Protein AF-E9GNU5-F1 (afdb_monomer_lite)

Secondary structure (DSSP, 8-state):
--HHHHHHHHHHHHHHHH-B-HHHHHHHHHHTTT-HHHHHHHHHHHHHTT-S-GGGB-

pLDDT: mean 91.31, std 7.33, range [55.19, 96.81]

Radius of gyration: 10.9 Å; chains: 1; bounding box: 21×20×32 Å

Foldseek 3Di:
DPVVVVLVVQLVVQCVVLQFHSVVSSVLCVVQVNDSVSSVVVSVVCVVVVVDDPNRHD

Sequence (58 aa):
MNPELQQQQMIATFSEQSGMDSRWSFKCLEDCGWDYDRAAYVFTELKGTFKIPLAAFI

InterPro domains:
  IPR005637 TAP C-terminal (TAP-C) domain [PF03943] (9-57)
  IPR005637 TAP C-terminal (TAP-C) domain [PS51281] (5-58)
  IPR005637 TAP C-terminal (TAP-C) domain [SM00804] (1-58)
  IPR005637 TAP C-terminal (TAP-C) domain [cd14342] (7-57)
  IPR009060 UBA-like superfamily [SSF46934] (4-57)
  IPR030217 Nuclear RNA export factor [PTHR10662] (6-57)

Structure (mmCIF, N/CA/C/O backbone):
data_AF-E9GNU5-F1
#
_entry.id   AF-E9GNU5-F1
#
loop_
_atom_site.group_PDB
_atom_site.id
_atom_site.type_symbol
_atom_site.label_atom_id
_atom_site.label_alt_id
_atom_site.label_comp_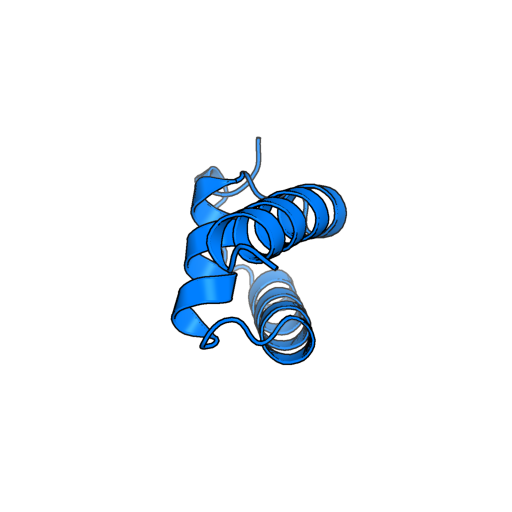id
_atom_site.label_asym_id
_atom_site.label_entity_id
_atom_site.label_seq_id
_atom_site.pdbx_PDB_ins_code
_atom_site.Cartn_x
_atom_site.Cartn_y
_atom_site.Cartn_z
_atom_site.occupancy
_atom_site.B_iso_or_equiv
_atom_site.auth_seq_id
_atom_site.auth_comp_id
_atom_site.auth_asym_id
_atom_site.auth_atom_id
_atom_site.pdbx_PDB_model_num
ATOM 1 N N . MET A 1 1 ? -15.501 1.201 19.426 1.00 55.19 1 MET A N 1
ATOM 2 C CA . MET A 1 1 ? -14.428 1.791 18.595 1.00 55.19 1 MET A CA 1
ATOM 3 C C . MET A 1 1 ? -15.095 2.575 17.482 1.00 55.19 1 MET A C 1
ATOM 5 O O . MET A 1 1 ? -16.081 2.075 16.959 1.00 55.19 1 MET A O 1
ATOM 9 N N . ASN A 1 2 ? -14.631 3.791 17.183 1.00 75.06 2 ASN A N 1
ATOM 10 C CA . ASN A 1 2 ? -15.105 4.535 16.014 1.00 75.06 2 ASN A CA 1
ATOM 11 C C . ASN A 1 2 ? -14.459 3.905 14.760 1.00 75.06 2 ASN A C 1
ATOM 13 O O . ASN A 1 2 ? -13.227 3.932 14.684 1.00 75.06 2 ASN A O 1
ATOM 17 N N . PRO A 1 3 ? -15.234 3.330 13.817 1.00 74.94 3 PRO A N 1
ATOM 18 C CA . PRO A 1 3 ? -14.692 2.717 12.602 1.00 74.94 3 PRO A CA 1
ATOM 19 C C . PRO A 1 3 ? -13.805 3.673 11.793 1.0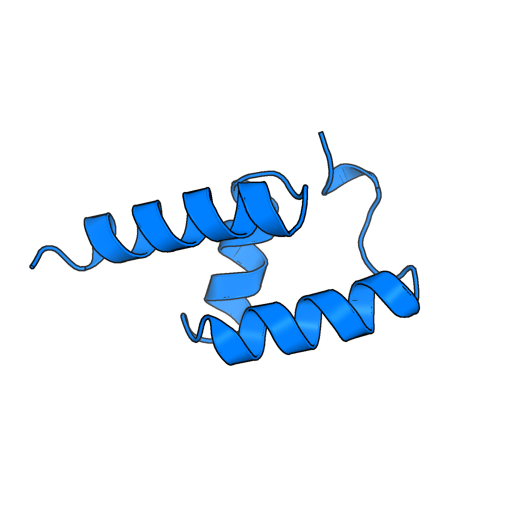0 74.94 3 PRO A C 1
ATOM 21 O O . PRO A 1 3 ? -12.801 3.250 11.228 1.00 74.94 3 PRO A O 1
ATOM 24 N N . GLU A 1 4 ? -14.108 4.973 11.815 1.00 83.56 4 GLU A N 1
ATOM 25 C CA . GLU A 1 4 ? -13.340 6.000 11.099 1.00 83.56 4 GLU A CA 1
ATOM 26 C C . GLU A 1 4 ? -11.904 6.128 11.623 1.00 83.56 4 GLU A C 1
ATOM 28 O O . GLU A 1 4 ? -10.976 6.354 10.851 1.00 83.56 4 GLU A O 1
ATOM 33 N N . LEU A 1 5 ? -11.694 5.933 12.931 1.00 89.56 5 LEU A N 1
ATOM 34 C CA . LEU A 1 5 ? -10.364 6.023 13.536 1.00 89.56 5 LEU A CA 1
ATOM 35 C C . LEU A 1 5 ? -9.485 4.828 13.133 1.00 89.56 5 LEU A C 1
ATOM 37 O O . LEU A 1 5 ? -8.294 4.994 12.882 1.00 89.56 5 LEU A O 1
ATOM 41 N N . GLN A 1 6 ? -10.082 3.633 13.036 1.00 90.38 6 GLN A N 1
ATOM 42 C CA . GLN A 1 6 ? -9.389 2.436 12.547 1.00 90.38 6 GLN A CA 1
ATOM 43 C C . GLN A 1 6 ? -9.004 2.594 11.078 1.00 90.38 6 GLN A C 1
ATOM 45 O O . GLN A 1 6 ? -7.870 2.307 10.707 1.00 90.38 6 GLN A O 1
ATOM 50 N N . GLN A 1 7 ? -9.915 3.113 10.256 1.00 93.88 7 GLN A N 1
ATOM 51 C CA . GLN A 1 7 ? -9.642 3.385 8.849 1.00 93.88 7 GLN A CA 1
ATOM 52 C C . GLN A 1 7 ? -8.523 4.418 8.676 1.00 93.88 7 GLN A C 1
ATOM 54 O O . GLN A 1 7 ? -7.600 4.190 7.899 1.00 93.88 7 GLN A O 1
ATOM 59 N N . GLN A 1 8 ? -8.537 5.509 9.448 1.00 95.25 8 GLN A N 1
ATOM 60 C CA . GLN A 1 8 ? -7.459 6.505 9.438 1.00 95.25 8 GLN A CA 1
ATOM 61 C C . GLN A 1 8 ? -6.103 5.905 9.820 1.00 95.25 8 GLN A C 1
ATOM 63 O O . GLN A 1 8 ? -5.104 6.192 9.161 1.00 95.25 8 GLN A O 1
ATOM 68 N N . GLN A 1 9 ? -6.066 5.044 10.841 1.00 96.00 9 GLN A N 1
ATOM 69 C CA . GLN A 1 9 ? -4.848 4.325 11.217 1.00 96.00 9 GLN A CA 1
ATOM 70 C C . GLN A 1 9 ? -4.371 3.401 10.095 1.00 96.00 9 GLN A C 1
ATOM 72 O O . GLN A 1 9 ? -3.196 3.441 9.746 1.00 96.00 9 GLN A O 1
ATOM 77 N N . MET A 1 10 ? -5.272 2.633 9.475 1.00 95.88 10 MET A N 1
ATOM 78 C CA . MET A 1 10 ? -4.923 1.765 8.349 1.00 95.88 10 MET A CA 1
ATOM 79 C C . MET A 1 10 ? -4.353 2.561 7.175 1.00 95.88 10 MET A C 1
ATOM 81 O O . MET A 1 10 ? -3.328 2.165 6.634 1.00 95.88 10 MET A O 1
ATOM 85 N N . ILE A 1 11 ? -4.961 3.694 6.809 1.00 96.81 11 ILE A N 1
ATOM 86 C CA . ILE A 1 11 ? -4.458 4.561 5.731 1.00 96.81 11 ILE A CA 1
ATOM 87 C C . ILE A 1 11 ? -3.058 5.072 6.064 1.00 96.81 11 ILE A C 1
ATOM 89 O O . ILE A 1 11 ? -2.176 5.011 5.210 1.00 96.81 11 ILE A O 1
ATOM 93 N N . ALA A 1 12 ? -2.849 5.569 7.288 1.00 96.44 12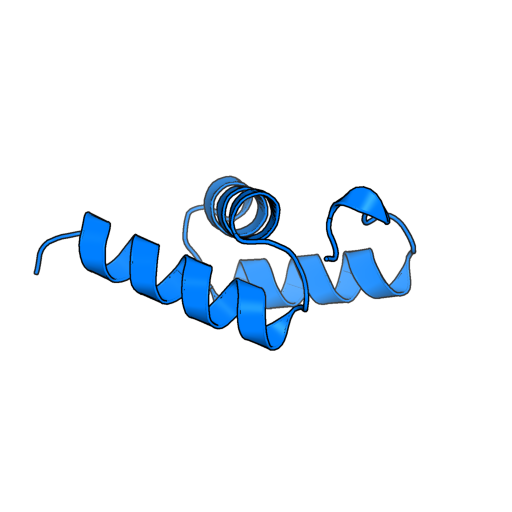 ALA A N 1
ATOM 94 C CA . ALA A 1 12 ? -1.562 6.108 7.715 1.00 96.44 12 ALA A CA 1
ATOM 95 C C . ALA A 1 12 ? -0.468 5.032 7.682 1.00 96.44 12 ALA A C 1
ATOM 97 O O . ALA A 1 12 ? 0.579 5.236 7.071 1.00 96.44 12 ALA A O 1
ATOM 98 N N . THR A 1 13 ? -0.739 3.860 8.261 1.00 96.50 13 THR A N 1
ATOM 99 C CA . THR A 1 13 ? 0.203 2.735 8.268 1.00 96.50 13 THR A CA 1
ATOM 100 C C . THR A 1 13 ? 0.470 2.208 6.858 1.00 96.50 13 THR A C 1
ATOM 102 O O . THR A 1 13 ? 1.619 1.950 6.505 1.00 96.50 13 THR A O 1
ATOM 105 N N . PHE A 1 14 ? -0.562 2.088 6.020 1.00 96.38 14 PHE A N 1
ATOM 106 C CA . PHE A 1 14 ? -0.401 1.602 4.651 1.00 96.38 14 PHE A CA 1
ATOM 107 C C . PHE A 1 14 ? 0.398 2.588 3.794 1.00 96.38 14 PHE A C 1
ATOM 109 O O . PHE A 1 14 ? 1.251 2.173 3.013 1.00 96.38 14 PHE A O 1
ATOM 116 N N . SER A 1 15 ? 0.164 3.890 3.966 1.00 96.12 15 SER A N 1
ATOM 117 C CA . SER A 1 15 ? 0.910 4.966 3.302 1.00 96.12 15 SER A CA 1
ATOM 118 C C . SER A 1 15 ? 2.394 4.908 3.652 1.00 96.12 15 SER A C 1
ATOM 120 O O . SER A 1 15 ? 3.233 4.872 2.753 1.00 96.12 15 SER A O 1
ATOM 122 N N . GLU A 1 16 ? 2.720 4.764 4.937 1.00 95.44 16 GLU A N 1
ATOM 123 C CA . GLU A 1 16 ? 4.102 4.632 5.405 1.00 95.44 16 GLU A CA 1
ATOM 124 C C . GLU A 1 16 ? 4.794 3.374 4.848 1.00 95.44 16 GLU A C 1
ATOM 126 O O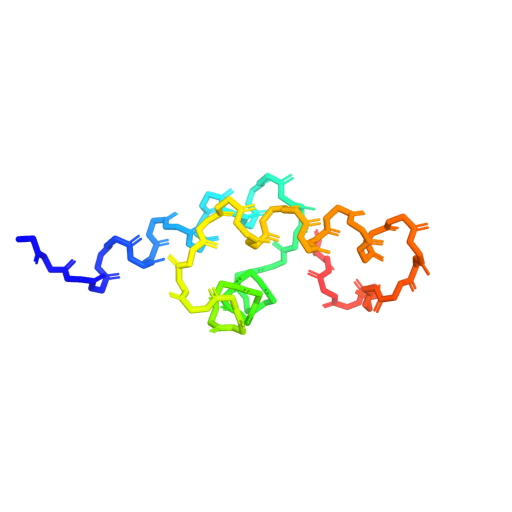 . GLU A 1 16 ? 5.922 3.449 4.363 1.00 95.44 16 GLU A O 1
ATOM 131 N N . GLN A 1 17 ? 4.118 2.220 4.857 1.00 94.44 17 GLN A N 1
ATOM 132 C CA . GLN A 1 17 ? 4.705 0.952 4.398 1.00 94.44 17 GLN A CA 1
ATOM 133 C C . GLN A 1 17 ? 4.838 0.855 2.873 1.00 94.44 17 GLN A C 1
ATOM 135 O O . GLN A 1 17 ? 5.815 0.310 2.354 1.00 94.44 17 GLN A O 1
ATOM 140 N N . SER A 1 18 ? 3.842 1.349 2.140 1.00 92.50 18 SER A N 1
ATOM 141 C CA . SER A 1 18 ? 3.821 1.294 0.676 1.00 92.50 18 SER A CA 1
ATOM 142 C C . SER A 1 18 ? 4.674 2.393 0.034 1.00 92.50 18 SER A C 1
ATOM 144 O O . SER A 1 18 ? 5.148 2.218 -1.096 1.00 92.50 18 SER A O 1
ATOM 146 N N . GLY A 1 19 ? 4.883 3.505 0.749 1.00 93.06 19 GLY A N 1
ATOM 147 C CA . GLY A 1 19 ? 5.429 4.756 0.224 1.00 93.06 19 GLY A CA 1
ATOM 148 C C . GLY A 1 19 ? 4.424 5.552 -0.613 1.00 93.06 19 GLY A C 1
ATOM 149 O O . GLY A 1 19 ? 4.787 6.577 -1.184 1.00 93.06 19 GLY A O 1
ATOM 150 N N . MET A 1 20 ? 3.182 5.073 -0.739 1.00 94.19 20 MET A N 1
ATOM 151 C CA . MET A 1 20 ? 2.131 5.822 -1.414 1.00 94.19 20 MET A CA 1
ATOM 152 C C . MET A 1 20 ? 1.609 6.933 -0.515 1.00 94.19 20 MET A C 1
ATOM 154 O O . MET A 1 20 ? 1.637 6.824 0.709 1.00 94.19 20 MET A O 1
ATOM 158 N N . ASP A 1 21 ? 1.037 7.971 -1.107 1.00 94.88 21 ASP A N 1
ATOM 159 C CA . ASP A 1 21 ? 0.308 8.973 -0.346 1.00 94.88 21 ASP A CA 1
ATOM 160 C C . ASP A 1 21 ? -0.962 8.413 0.309 1.00 94.88 21 ASP A C 1
ATOM 162 O O . ASP A 1 21 ? -1.438 7.305 0.026 1.00 94.88 21 ASP A O 1
ATOM 166 N N . SER A 1 22 ? -1.547 9.211 1.200 1.00 94.75 22 SER A N 1
ATOM 167 C CA . SER A 1 22 ? -2.754 8.824 1.926 1.00 94.75 22 SER A CA 1
ATOM 168 C C . 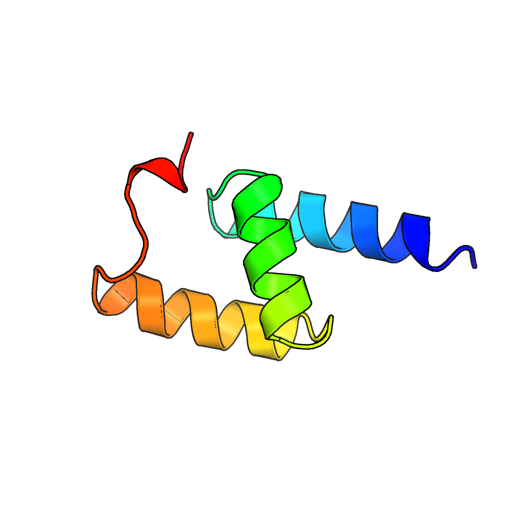SER A 1 22 ? -3.973 8.636 1.016 1.00 94.75 22 SER A C 1
ATOM 170 O O . SER A 1 22 ? -4.847 7.836 1.340 1.00 94.75 22 SER A O 1
ATOM 172 N N . ARG A 1 23 ? -4.052 9.321 -0.132 1.00 94.56 23 ARG A N 1
ATOM 173 C CA . ARG A 1 23 ? -5.180 9.214 -1.073 1.00 94.56 23 ARG A CA 1
ATOM 174 C C . ARG A 1 23 ? -5.151 7.879 -1.815 1.00 94.56 23 ARG A C 1
ATOM 176 O O . ARG A 1 23 ? -6.188 7.232 -1.952 1.00 94.56 23 ARG A O 1
ATOM 183 N N . TRP A 1 24 ? -3.986 7.459 -2.289 1.00 94.88 24 TRP A N 1
ATOM 184 C CA . TRP A 1 24 ? -3.806 6.182 -2.974 1.00 94.88 24 TRP A CA 1
ATOM 185 C C . TRP A 1 24 ? -3.826 5.007 -2.007 1.00 94.88 24 TRP A C 1
ATOM 187 O O . TRP A 1 24 ? -4.390 3.964 -2.334 1.00 94.88 24 TRP A O 1
ATOM 197 N N . SER A 1 25 ? -3.317 5.201 -0.792 1.00 96.00 25 SER A N 1
ATOM 198 C CA . SER A 1 25 ? -3.457 4.227 0.295 1.00 96.00 25 SER A CA 1
ATOM 199 C C . SER A 1 25 ? -4.922 4.016 0.668 1.00 96.00 25 SER A C 1
ATOM 201 O O . SER A 1 25 ? -5.371 2.874 0.736 1.00 96.00 25 SER A O 1
ATOM 203 N N . PHE A 1 26 ? -5.696 5.100 0.809 1.00 95.81 26 PHE A N 1
ATOM 204 C CA . PHE A 1 26 ? -7.147 5.025 0.989 1.00 95.81 26 PHE A CA 1
ATOM 205 C C . PHE A 1 26 ? -7.811 4.263 -0.155 1.00 95.81 26 PHE A C 1
ATOM 207 O O . PHE A 1 26 ? -8.547 3.316 0.097 1.00 95.81 26 PHE A O 1
ATOM 214 N N . LYS A 1 27 ? -7.507 4.623 -1.407 1.00 95.25 27 LYS A N 1
ATOM 215 C CA . LYS A 1 27 ? -8.098 3.961 -2.572 1.00 95.25 27 LYS A CA 1
ATOM 216 C C . LYS A 1 27 ? -7.796 2.459 -2.604 1.00 95.25 27 LYS A C 1
ATOM 218 O O . LYS A 1 27 ? -8.690 1.670 -2.878 1.00 95.25 27 LYS A O 1
ATOM 223 N N . CYS A 1 28 ? -6.559 2.063 -2.309 1.00 95.12 28 CYS A N 1
ATOM 224 C CA . CYS A 1 28 ? -6.162 0.655 -2.274 1.00 95.12 28 CYS A CA 1
ATOM 225 C C . CYS A 1 28 ? -6.943 -0.123 -1.204 1.00 95.12 28 CYS A C 1
ATOM 227 O O . CYS A 1 28 ? -7.463 -1.205 -1.477 1.00 95.12 28 CYS A O 1
ATOM 229 N N . LEU A 1 29 ? -7.063 0.452 -0.002 1.00 96.44 29 LEU A N 1
ATOM 230 C CA . LEU A 1 29 ? -7.827 -0.133 1.099 1.00 96.44 29 LEU A CA 1
ATOM 231 C C . LEU A 1 29 ? -9.322 -0.212 0.763 1.00 96.44 29 LEU A C 1
ATOM 233 O O . LEU A 1 29 ? -9.927 -1.257 0.979 1.00 96.44 29 LEU A O 1
ATOM 237 N N . GLU A 1 30 ? -9.904 0.840 0.187 1.00 96.50 30 GLU A N 1
ATOM 238 C CA . GLU A 1 30 ? -11.310 0.881 -0.234 1.00 96.50 30 GLU A CA 1
ATOM 239 C C . GLU A 1 30 ? -11.610 -0.158 -1.327 1.00 96.50 30 GLU A C 1
ATOM 241 O O . GLU A 1 30 ? -12.534 -0.957 -1.172 1.00 96.50 30 GLU A O 1
ATOM 246 N N . ASP A 1 31 ? -10.785 -0.225 -2.379 1.00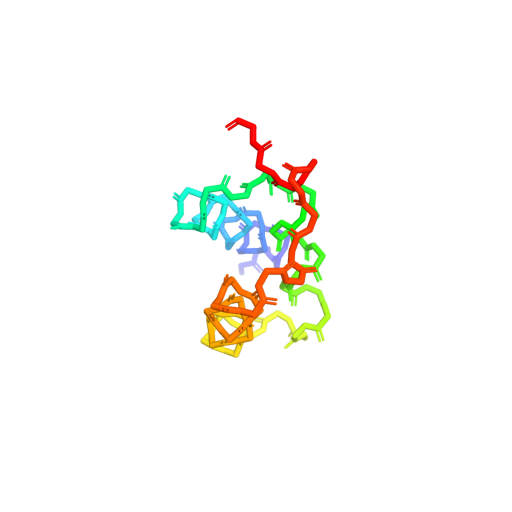 95.56 31 ASP A N 1
ATOM 247 C CA . ASP A 1 31 ? -10.915 -1.202 -3.472 1.00 95.56 31 ASP A CA 1
ATOM 248 C C . ASP A 1 31 ? -10.759 -2.655 -2.965 1.00 95.56 31 ASP A C 1
ATOM 250 O O . ASP A 1 31 ? -11.300 -3.596 -3.555 1.00 95.56 31 ASP A O 1
ATOM 254 N N . CYS A 1 32 ? -10.043 -2.851 -1.851 1.00 96.00 32 CYS A N 1
ATOM 255 C CA . CYS A 1 32 ? -9.873 -4.144 -1.185 1.00 96.00 32 CYS A CA 1
ATOM 256 C C . CYS A 1 32 ? -10.900 -4.407 -0.071 1.00 96.00 32 CYS A C 1
ATOM 258 O O . CYS A 1 32 ? -10.803 -5.432 0.603 1.00 96.00 32 CYS A O 1
ATOM 260 N N . GLY A 1 33 ? -11.894 -3.533 0.117 1.00 95.50 33 GLY A N 1
ATOM 261 C CA . GLY A 1 33 ? -12.953 -3.710 1.114 1.00 95.50 33 GLY A CA 1
ATOM 262 C C . GLY A 1 33 ? -12.487 -3.522 2.559 1.00 95.50 33 GLY A C 1
ATOM 263 O O . GLY A 1 33 ? -13.037 -4.150 3.458 1.00 95.50 33 GLY A O 1
ATOM 264 N N . TRP A 1 34 ? -11.481 -2.675 2.778 1.00 95.06 34 TRP A N 1
ATOM 265 C CA . TRP A 1 34 ? -10.816 -2.446 4.066 1.00 95.06 34 TRP A CA 1
ATOM 266 C C . TRP A 1 34 ? -10.143 -3.693 4.656 1.00 95.06 34 TRP A C 1
ATOM 268 O O . TRP A 1 34 ? -9.955 -3.798 5.866 1.00 95.06 34 TRP A O 1
ATOM 278 N N . ASP A 1 35 ? -9.731 -4.619 3.793 1.00 95.38 35 ASP A N 1
ATOM 279 C CA . ASP A 1 35 ? -8.882 -5.752 4.146 1.00 95.38 35 ASP A CA 1
ATOM 280 C C . ASP A 1 35 ? -7.407 -5.370 3.932 1.00 95.38 35 ASP A C 1
ATOM 282 O O . ASP A 1 35 ? -6.955 -5.173 2.798 1.00 95.38 35 ASP A O 1
ATOM 286 N N . TYR A 1 36 ? -6.666 -5.223 5.035 1.00 94.12 36 TYR A N 1
ATOM 287 C CA . TYR A 1 36 ? -5.270 -4.781 5.017 1.00 94.12 36 TYR A CA 1
ATOM 288 C C . TYR A 1 36 ? -4.352 -5.778 4.301 1.00 94.12 36 TYR A C 1
ATOM 290 O O . TYR A 1 36 ? -3.516 -5.377 3.489 1.00 94.12 36 TYR A O 1
ATOM 298 N N . ASP A 1 37 ? -4.523 -7.074 4.571 1.00 95.56 37 ASP A N 1
ATOM 299 C CA . ASP A 1 37 ? -3.671 -8.128 4.016 1.00 95.56 37 ASP A CA 1
ATOM 300 C C . ASP A 1 37 ? -3.906 -8.262 2.512 1.00 95.56 37 ASP A C 1
ATOM 302 O O . ASP A 1 37 ? -2.961 -8.348 1.719 1.00 95.56 37 ASP A O 1
ATOM 306 N N . ARG A 1 38 ? -5.174 -8.181 2.095 1.00 96.69 38 ARG A N 1
ATOM 307 C CA . ARG A 1 38 ? -5.533 -8.145 0.677 1.00 96.69 38 ARG A CA 1
ATOM 308 C C . ARG A 1 38 ? -4.964 -6.911 -0.021 1.00 96.69 38 ARG A C 1
ATOM 310 O O . ARG A 1 38 ? -4.412 -7.049 -1.114 1.00 96.69 38 ARG A O 1
ATOM 317 N N . ALA A 1 39 ? -5.068 -5.731 0.590 1.00 96.56 39 ALA A N 1
ATOM 318 C CA . ALA A 1 39 ? -4.510 -4.500 0.034 1.00 96.56 39 ALA A CA 1
ATOM 319 C C . ALA A 1 39 ? -2.985 -4.589 -0.120 1.00 96.56 39 ALA A C 1
ATOM 321 O O . ALA A 1 39 ? -2.451 -4.207 -1.162 1.00 96.56 39 ALA A O 1
ATOM 322 N N . ALA A 1 40 ? -2.284 -5.152 0.868 1.00 95.56 40 ALA A N 1
ATOM 323 C CA . ALA A 1 40 ? -0.833 -5.332 0.827 1.00 95.56 40 ALA A CA 1
ATOM 324 C C . ALA A 1 40 ? -0.405 -6.308 -0.282 1.00 95.56 40 ALA A C 1
ATOM 326 O O . ALA A 1 40 ? 0.556 -6.040 -1.015 1.00 95.56 40 ALA A O 1
ATOM 327 N N . TYR A 1 41 ? -1.146 -7.407 -0.454 1.00 95.38 41 TYR A N 1
ATOM 328 C CA . TYR A 1 41 ? -0.925 -8.360 -1.541 1.00 95.38 41 TYR A CA 1
ATOM 329 C C . TYR A 1 41 ? -1.122 -7.704 -2.915 1.00 95.38 41 TYR A C 1
ATOM 331 O O . TYR A 1 41 ? -0.214 -7.722 -3.747 1.00 95.38 41 TYR A O 1
ATOM 339 N N . VAL A 1 42 ? -2.268 -7.048 -3.132 1.00 94.12 42 VAL A N 1
ATOM 340 C CA . VAL A 1 42 ? -2.584 -6.365 -4.399 1.00 94.12 42 VAL A CA 1
ATOM 341 C C . VAL A 1 42 ? -1.559 -5.274 -4.711 1.00 94.12 42 VAL A C 1
ATOM 343 O O . VAL A 1 42 ? -1.081 -5.186 -5.841 1.00 94.12 42 VAL A O 1
ATOM 346 N N . PHE A 1 43 ? -1.175 -4.471 -3.718 1.00 94.19 43 PHE A N 1
ATOM 347 C CA . PHE A 1 43 ? -0.140 -3.454 -3.879 1.00 94.19 43 PHE A CA 1
ATOM 348 C C . PHE A 1 43 ? 1.193 -4.060 -4.331 1.00 94.19 43 PHE A C 1
ATOM 350 O O . PHE A 1 43 ? 1.812 -3.542 -5.259 1.00 94.19 43 PHE A O 1
ATOM 357 N N . THR A 1 44 ? 1.625 -5.165 -3.719 1.00 92.69 44 THR A N 1
ATOM 358 C CA . THR A 1 44 ? 2.896 -5.825 -4.057 1.00 92.69 44 THR A CA 1
ATOM 359 C C . THR A 1 44 ? 2.896 -6.333 -5.503 1.00 92.69 44 THR A C 1
ATOM 361 O O . THR A 1 44 ? 3.839 -6.057 -6.250 1.00 92.69 44 THR A O 1
ATOM 364 N N . GLU A 1 45 ? 1.808 -6.974 -5.936 1.00 93.12 45 GLU A N 1
ATOM 365 C CA . GLU A 1 45 ? 1.627 -7.434 -7.320 1.00 93.12 45 GLU A CA 1
ATOM 366 C C . GLU A 1 45 ? 1.623 -6.261 -8.325 1.00 93.12 45 GLU A C 1
ATOM 368 O O . GLU A 1 45 ? 2.253 -6.310 -9.389 1.00 93.12 45 GLU A O 1
ATOM 373 N N . LEU A 1 46 ? 0.948 -5.156 -7.990 1.00 90.44 46 LEU A N 1
ATOM 374 C CA . LEU A 1 46 ? 0.887 -3.969 -8.850 1.00 90.44 46 LEU A CA 1
ATOM 375 C C . LEU A 1 46 ? 2.218 -3.206 -8.902 1.00 90.44 46 LEU A C 1
ATOM 377 O O . LEU A 1 46 ? 2.590 -2.695 -9.965 1.00 90.44 46 LEU A O 1
ATOM 381 N N . LYS A 1 47 ? 2.959 -3.158 -7.790 1.00 87.06 47 LYS A N 1
ATOM 382 C CA . LYS A 1 47 ? 4.289 -2.540 -7.708 1.00 87.06 47 LYS A CA 1
ATOM 383 C C . LYS A 1 47 ? 5.294 -3.295 -8.575 1.00 87.06 47 LYS A C 1
ATOM 385 O O . LYS A 1 47 ? 6.047 -2.661 -9.308 1.00 87.06 47 LYS A O 1
ATOM 390 N N . GLY A 1 48 ? 5.254 -4.630 -8.564 1.00 83.38 48 GLY A N 1
ATOM 391 C CA . GLY A 1 48 ? 6.105 -5.471 -9.414 1.00 83.38 48 GLY A CA 1
ATOM 392 C C . GLY A 1 48 ? 5.798 -5.364 -10.913 1.00 83.38 48 GLY A C 1
ATOM 393 O O . GLY A 1 48 ? 6.677 -5.586 -11.741 1.00 83.38 48 GLY A O 1
ATOM 394 N N . THR A 1 49 ? 4.570 -4.978 -11.276 1.00 88.25 49 THR A N 1
ATOM 395 C CA . THR A 1 49 ? 4.131 -4.844 -12.677 1.00 88.25 49 THR A CA 1
ATOM 396 C C . THR A 1 49 ? 4.197 -3.412 -13.222 1.00 88.25 49 THR A C 1
ATOM 398 O O . THR A 1 49 ? 3.762 -3.183 -14.350 1.00 88.25 49 THR A O 1
ATOM 401 N N . PHE A 1 50 ? 4.736 -2.449 -12.458 1.00 80.75 50 PHE A N 1
ATOM 402 C CA . PHE A 1 50 ? 4.793 -1.015 -12.805 1.00 80.75 50 PHE A CA 1
ATOM 403 C C . PHE A 1 50 ? 3.427 -0.392 -13.151 1.00 80.75 50 PHE A C 1
ATOM 405 O O . PHE A 1 50 ? 3.344 0.595 -13.881 1.00 80.75 50 PHE A O 1
ATOM 412 N N . LYS A 1 51 ? 2.335 -0.957 -12.623 1.00 84.44 51 LYS A N 1
ATOM 413 C CA . LYS A 1 51 ? 0.965 -0.478 -12.878 1.00 84.44 51 LYS A CA 1
ATOM 414 C C . LYS A 1 51 ? 0.509 0.609 -11.907 1.00 84.44 51 LYS A C 1
ATOM 416 O O . LYS A 1 51 ? -0.556 1.188 -12.112 1.00 84.44 51 LYS A O 1
ATOM 421 N N . ILE A 1 52 ? 1.290 0.886 -10.862 1.00 85.94 52 ILE A N 1
ATOM 422 C CA . ILE A 1 52 ? 1.004 1.968 -9.917 1.00 85.94 52 ILE A CA 1
ATOM 423 C C . ILE A 1 52 ? 1.534 3.283 -10.508 1.00 85.94 52 ILE A C 1
ATOM 425 O O . ILE A 1 52 ? 2.726 3.363 -10.815 1.00 85.94 52 ILE A O 1
ATOM 429 N N . PRO A 1 53 ? 0.687 4.315 -10.678 1.00 87.94 53 PRO A N 1
ATOM 430 C CA . PRO A 1 53 ? 1.134 5.612 -11.171 1.00 87.94 53 PRO A CA 1
ATOM 431 C C . PRO A 1 53 ? 2.230 6.203 -10.280 1.00 87.94 53 PRO A C 1
ATOM 433 O O . PRO A 1 53 ? 2.114 6.163 -9.061 1.00 87.94 53 PRO A O 1
ATOM 436 N N . LEU A 1 54 ? 3.252 6.836 -10.867 1.00 86.56 54 LEU A N 1
ATOM 437 C CA . LEU A 1 54 ? 4.284 7.534 -10.083 1.00 86.56 54 LEU A CA 1
ATOM 438 C C . LEU A 1 54 ? 3.696 8.641 -9.198 1.00 86.56 54 LEU A C 1
ATOM 440 O O . LEU A 1 54 ? 4.180 8.860 -8.099 1.00 86.56 54 LEU A O 1
ATOM 444 N N . ALA A 1 55 ? 2.604 9.270 -9.643 1.00 87.94 55 ALA A N 1
ATOM 445 C CA . ALA A 1 55 ? 1.848 10.254 -8.868 1.00 87.94 55 ALA A CA 1
ATOM 446 C C . ALA A 1 55 ? 1.179 9.677 -7.605 1.00 87.94 55 ALA A C 1
ATOM 448 O O . ALA A 1 55 ? 0.533 10.424 -6.879 1.00 87.94 55 ALA A O 1
ATOM 449 N N . ALA A 1 56 ? 1.264 8.361 -7.383 1.00 88.75 56 ALA A N 1
ATOM 450 C CA . ALA A 1 56 ? 0.829 7.734 -6.147 1.00 88.75 56 ALA A CA 1
ATOM 451 C C . ALA A 1 56 ? 1.853 7.821 -5.022 1.00 88.75 56 ALA A C 1
ATOM 453 O O . ALA A 1 56 ? 1.488 7.590 -3.875 1.00 88.75 56 ALA A O 1
ATOM 454 N N . PHE A 1 57 ? 3.101 8.153 -5.339 1.00 87.62 57 PHE A N 1
ATOM 455 C CA . PHE A 1 57 ? 4.199 8.269 -4.390 1.00 87.62 57 PHE A CA 1
ATOM 456 C C . PHE A 1 57 ? 4.570 9.753 -4.239 1.00 87.62 57 PHE A C 1
ATOM 458 O O . PHE A 1 57 ? 4.550 10.491 -5.230 1.00 87.62 57 PHE A O 1
ATOM 465 N N . ILE A 1 58 ? 4.879 10.187 -3.013 1.00 75.94 58 ILE A N 1
ATOM 466 C CA . ILE A 1 58 ? 5.338 11.554 -2.684 1.00 75.94 58 ILE A CA 1
ATOM 467 C C . ILE A 1 58 ? 6.768 11.478 -2.165 1.00 75.94 58 ILE A C 1
ATOM 469 O O . ILE A 1 58 ? 7.055 10.531 -1.400 1.00 75.94 58 ILE A O 1
#

Organism: Daphnia pulex (NCBI:txid6669)